Protein AF-X0XHZ5-F1 (afdb_monomer_lite)

pLDDT: mean 92.37, std 10.28, range [53.5, 97.94]

Secondary structure (DSSP, 8-state):
--SSSS--HHHHHHHHTS-GGG----SS---TT-S-HHHHHHHHHHHTT-

Sequence (50 aa):
MSSGHGGNLRELAARAGRPVGDILDFSANINPLGPPQWLRALMNSKLEAV

Structure (mmCIF, N/CA/C/O backbone):
data_AF-X0XHZ5-F1
#
_entry.id   AF-X0XHZ5-F1
#
loop_
_atom_site.group_PDB
_atom_site.id
_atom_site.type_symbol
_atom_site.label_atom_id
_atom_site.label_alt_id
_atom_site.label_comp_id
_atom_site.label_asym_id
_atom_site.label_entity_id
_atom_site.label_seq_id
_atom_site.pdbx_PDB_ins_code
_atom_site.Cartn_x
_atom_site.Cartn_y
_atom_site.Cartn_z
_atom_site.occupancy
_atom_site.B_iso_or_equiv
_atom_site.auth_seq_id
_atom_site.auth_comp_id
_atom_site.auth_asym_id
_atom_site.auth_atom_id
_atom_site.pdbx_PDB_model_num
ATOM 1 N N . MET A 1 1 ? 5.577 13.115 -9.834 1.00 53.50 1 MET A N 1
ATOM 2 C CA . MET A 1 1 ? 6.110 12.721 -8.512 1.00 53.50 1 MET A CA 1
ATOM 3 C C . MET A 1 1 ? 7.467 12.104 -8.785 1.00 53.50 1 MET A C 1
ATOM 5 O O . MET A 1 1 ? 7.518 11.232 -9.639 1.00 53.50 1 MET A O 1
ATOM 9 N N . SER A 1 2 ? 8.558 12.620 -8.216 1.00 54.75 2 SER A N 1
ATOM 10 C CA . SER A 1 2 ? 9.870 11.991 -8.408 1.00 54.75 2 SER A CA 1
ATOM 11 C C . SER A 1 2 ? 9.873 10.627 -7.716 1.00 54.75 2 SER A C 1
ATOM 13 O O . SER A 1 2 ? 9.329 10.481 -6.620 1.00 54.75 2 SER A O 1
ATOM 15 N N . SER A 1 3 ? 10.469 9.624 -8.353 1.00 64.25 3 SER A N 1
ATOM 16 C CA . SER A 1 3 ? 10.566 8.243 -7.870 1.00 64.25 3 SER A CA 1
ATOM 17 C C . SER A 1 3 ? 11.596 8.092 -6.736 1.00 64.25 3 SER A C 1
ATOM 19 O O . SER A 1 3 ? 12.461 7.224 -6.784 1.00 64.25 3 SER A O 1
ATOM 21 N N . GLY A 1 4 ? 11.560 8.979 -5.736 1.00 84.50 4 GLY A N 1
ATOM 22 C CA . GLY A 1 4 ? 12.438 8.924 -4.560 1.00 84.50 4 GLY A CA 1
ATOM 23 C C . GLY A 1 4 ? 12.014 7.883 -3.516 1.00 84.50 4 GLY A C 1
ATOM 24 O O . GLY A 1 4 ? 12.728 7.682 -2.542 1.00 84.50 4 GLY A O 1
ATOM 25 N N . HIS A 1 5 ? 10.859 7.239 -3.710 1.00 89.44 5 HIS A N 1
ATOM 26 C CA . HIS A 1 5 ? 10.279 6.223 -2.830 1.00 89.44 5 HIS A CA 1
ATOM 27 C C . HIS A 1 5 ? 9.574 5.147 -3.670 1.00 89.44 5 HIS A C 1
ATOM 29 O O . HIS A 1 5 ? 9.173 5.411 -4.808 1.00 89.44 5 HIS A O 1
ATOM 35 N N . GLY A 1 6 ? 9.402 3.949 -3.106 1.00 92.75 6 GLY A N 1
ATOM 36 C CA . GLY A 1 6 ? 8.583 2.895 -3.710 1.00 92.75 6 GLY A CA 1
ATOM 37 C C . GLY A 1 6 ? 7.073 3.141 -3.578 1.00 92.75 6 GLY A C 1
ATOM 38 O O . GLY A 1 6 ? 6.635 4.135 -2.998 1.00 92.75 6 GLY A O 1
ATOM 39 N N . GLY A 1 7 ? 6.271 2.239 -4.145 1.00 94.25 7 GLY A N 1
ATOM 40 C CA . GLY A 1 7 ? 4.803 2.289 -4.128 1.00 94.25 7 GLY A CA 1
ATOM 41 C C . GLY A 1 7 ? 4.160 3.024 -5.309 1.00 94.25 7 GLY A C 1
ATOM 42 O O . GLY A 1 7 ? 2.935 3.138 -5.379 1.00 94.25 7 GLY A O 1
ATOM 43 N N . ASN A 1 8 ? 4.947 3.532 -6.269 1.00 95.38 8 ASN A N 1
ATOM 44 C CA . ASN A 1 8 ? 4.402 4.206 -7.451 1.00 95.38 8 ASN A CA 1
ATOM 45 C C . ASN A 1 8 ? 3.980 3.216 -8.551 1.00 95.38 8 ASN A C 1
ATOM 47 O O . ASN A 1 8 ? 4.550 3.174 -9.644 1.00 95.38 8 ASN A O 1
ATOM 51 N N . LEU A 1 9 ? 2.936 2.435 -8.270 1.00 94.75 9 LEU A N 1
ATOM 52 C CA . LEU A 1 9 ? 2.418 1.429 -9.197 1.00 94.75 9 LEU A CA 1
ATOM 53 C C . LEU A 1 9 ? 1.934 2.005 -10.530 1.00 94.75 9 LEU A C 1
ATOM 55 O O . LEU A 1 9 ? 2.035 1.331 -11.549 1.00 94.75 9 LEU A O 1
ATOM 59 N N . ARG A 1 10 ? 1.440 3.250 -10.555 1.00 94.94 10 ARG A N 1
ATOM 60 C CA . ARG A 1 10 ? 0.987 3.894 -11.801 1.00 94.94 10 ARG A CA 1
ATOM 61 C C . ARG A 1 10 ? 2.148 4.140 -12.759 1.00 94.94 10 ARG A C 1
ATOM 63 O O . ARG A 1 10 ? 2.031 3.860 -13.947 1.00 94.94 10 ARG A O 1
ATOM 70 N N . GLU A 1 11 ? 3.264 4.647 -12.242 1.00 93.69 11 GLU A N 1
ATOM 71 C CA . GLU A 1 11 ? 4.474 4.858 -13.038 1.00 93.69 11 GLU A CA 1
ATOM 72 C C . GLU A 1 11 ? 5.087 3.525 -13.480 1.00 93.69 11 GLU A C 1
ATOM 74 O O . GLU A 1 11 ? 5.446 3.376 -14.648 1.00 93.69 11 GLU A O 1
ATOM 79 N N . LEU A 1 12 ? 5.155 2.538 -12.578 1.00 93.38 12 LEU A N 1
ATOM 80 C CA . LEU A 1 12 ? 5.665 1.205 -12.904 1.00 93.38 12 LEU A CA 1
ATOM 81 C C . LEU A 1 12 ? 4.823 0.525 -13.993 1.00 93.38 12 LEU A C 1
ATOM 83 O O . LEU A 1 12 ? 5.382 0.014 -14.958 1.00 93.38 12 LEU A O 1
ATOM 87 N N . ALA A 1 13 ? 3.494 0.582 -13.887 1.00 96.38 13 ALA A N 1
ATOM 88 C CA . ALA A 1 13 ? 2.559 0.063 -14.884 1.00 96.38 13 ALA A CA 1
ATOM 89 C C . ALA A 1 13 ? 2.743 0.713 -16.257 1.00 96.38 13 ALA A C 1
ATOM 91 O O . ALA A 1 13 ? 2.858 0.010 -17.264 1.00 96.38 13 ALA A O 1
ATOM 92 N N . ALA A 1 14 ? 2.842 2.046 -16.294 1.00 95.69 14 ALA A N 1
ATOM 93 C CA . ALA A 1 14 ? 3.072 2.789 -17.528 1.00 95.69 14 ALA A CA 1
ATOM 94 C C . ALA A 1 14 ? 4.406 2.404 -18.189 1.00 95.69 14 ALA A C 1
ATOM 96 O O . ALA A 1 14 ? 4.458 2.210 -19.401 1.00 95.69 14 ALA A O 1
ATOM 97 N N . ARG A 1 15 ? 5.473 2.235 -17.397 1.00 94.00 15 ARG A N 1
ATOM 98 C CA . ARG A 1 15 ? 6.796 1.813 -17.885 1.00 94.00 15 ARG A CA 1
ATOM 99 C C . ARG A 1 15 ? 6.835 0.357 -18.341 1.00 94.00 15 ARG A C 1
ATOM 101 O O . ARG A 1 15 ? 7.520 0.046 -19.308 1.00 94.00 15 ARG A O 1
ATOM 108 N N . ALA A 1 16 ? 6.122 -0.527 -17.648 1.00 94.31 16 ALA A N 1
ATOM 109 C CA . ALA A 1 16 ? 6.079 -1.954 -17.952 1.00 94.31 16 ALA A CA 1
ATOM 110 C C . ALA A 1 16 ? 5.109 -2.304 -19.094 1.00 94.31 16 ALA A C 1
ATOM 112 O O . ALA A 1 16 ? 5.133 -3.435 -19.579 1.00 94.31 16 ALA A O 1
ATOM 113 N N . GLY A 1 17 ? 4.235 -1.374 -19.501 1.00 96.88 17 GLY A N 1
ATOM 114 C CA . GLY A 1 17 ? 3.164 -1.649 -20.462 1.00 96.88 17 GLY A CA 1
ATOM 115 C C . GLY A 1 17 ? 2.154 -2.672 -19.931 1.00 96.88 17 GLY A C 1
ATOM 116 O O . GLY A 1 17 ? 1.677 -3.519 -20.683 1.00 96.88 17 GLY A O 1
ATOM 117 N N . ARG A 1 18 ? 1.873 -2.641 -18.621 1.00 96.75 18 ARG A N 1
ATOM 118 C CA . ARG A 1 18 ? 0.992 -3.598 -17.932 1.00 96.75 18 ARG A CA 1
ATOM 119 C C . ARG A 1 18 ? -0.125 -2.878 -17.176 1.00 96.75 18 ARG A C 1
ATOM 121 O O . ARG A 1 18 ? 0.091 -1.758 -16.715 1.00 96.75 18 ARG A O 1
ATOM 128 N N . PRO A 1 19 ? -1.301 -3.502 -17.001 1.00 97.31 19 PRO A N 1
ATOM 129 C CA . PRO A 1 19 ? -2.300 -3.021 -16.055 1.00 97.31 19 PRO A CA 1
ATOM 130 C C . PRO A 1 19 ? -1.723 -2.915 -14.638 1.00 97.31 19 PRO A C 1
ATOM 132 O O . PRO A 1 19 ? -0.980 -3.785 -14.195 1.00 97.31 19 PRO A O 1
ATOM 135 N N . VAL A 1 20 ? -2.112 -1.873 -13.896 1.00 96.81 20 VAL A N 1
ATOM 136 C CA . VAL A 1 20 ? -1.693 -1.683 -12.492 1.00 96.81 20 VAL A CA 1
ATOM 137 C C . VAL A 1 20 ? -2.069 -2.883 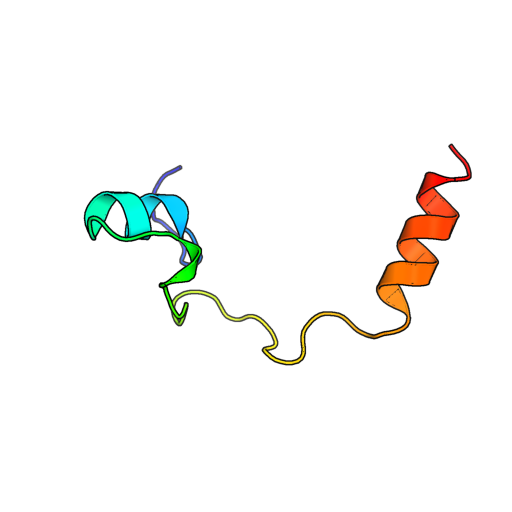-11.618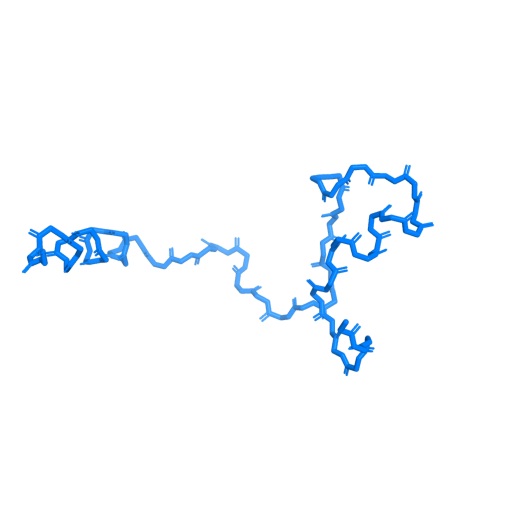 1.00 96.81 20 VAL A C 1
ATOM 139 O O . VAL A 1 20 ? -1.292 -3.268 -10.752 1.00 96.81 20 VAL A O 1
ATOM 142 N N . GLY A 1 21 ? -3.244 -3.477 -11.855 1.00 96.38 21 GLY A N 1
ATOM 143 C CA . GLY A 1 21 ? -3.743 -4.623 -11.089 1.00 96.38 21 GLY A CA 1
ATOM 144 C C . GLY A 1 21 ? -2.936 -5.913 -11.267 1.00 96.38 21 GLY A C 1
ATOM 145 O O . GLY A 1 21 ? -3.053 -6.801 -10.431 1.00 96.38 21 GLY A O 1
ATOM 146 N N . ASP 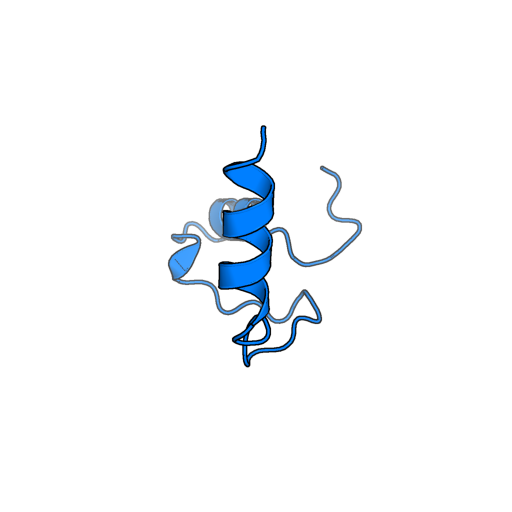A 1 22 ? -2.093 -5.994 -12.299 1.00 97.12 22 ASP A N 1
ATOM 147 C CA . ASP A 1 22 ? -1.254 -7.168 -12.571 1.00 97.12 22 ASP A CA 1
ATOM 148 C C . ASP A 1 22 ? 0.100 -7.097 -11.840 1.00 97.12 22 ASP A C 1
ATOM 150 O O . ASP A 1 22 ? 0.911 -8.020 -11.930 1.00 97.12 22 ASP A O 1
ATOM 154 N N . ILE A 1 23 ? 0.380 -5.994 -11.136 1.00 96.25 23 ILE A N 1
ATOM 155 C CA . ILE A 1 23 ? 1.657 -5.777 -10.459 1.00 96.25 23 ILE A CA 1
ATOM 156 C C . ILE A 1 23 ? 1.569 -6.234 -9.005 1.00 96.25 23 ILE A C 1
ATOM 158 O O . ILE A 1 23 ? 0.823 -5.676 -8.202 1.00 96.25 23 ILE A O 1
ATOM 162 N N . LEU A 1 24 ? 2.423 -7.192 -8.648 1.00 95.44 24 LEU A N 1
ATOM 163 C CA . LEU A 1 24 ? 2.716 -7.528 -7.260 1.00 95.44 24 LEU A CA 1
ATOM 164 C C . LEU A 1 24 ? 3.793 -6.577 -6.713 1.00 95.44 24 LEU A C 1
ATOM 166 O O . LEU A 1 24 ? 4.948 -6.626 -7.140 1.00 95.44 24 LEU A O 1
ATOM 170 N N . ASP A 1 25 ? 3.407 -5.694 -5.791 1.00 95.06 25 ASP A N 1
ATOM 171 C CA . ASP A 1 25 ? 4.273 -4.619 -5.299 1.00 95.06 25 ASP A CA 1
ATOM 172 C C . ASP A 1 25 ? 5.164 -5.052 -4.124 1.00 95.06 25 ASP A C 1
ATOM 174 O O . ASP A 1 25 ? 4.686 -5.237 -3.007 1.00 95.06 25 ASP A O 1
ATOM 178 N N . PHE A 1 26 ? 6.473 -5.151 -4.365 1.00 95.06 26 PHE A N 1
ATOM 179 C CA . PHE A 1 26 ? 7.505 -5.333 -3.330 1.00 95.06 26 PHE A CA 1
ATOM 180 C C . PHE A 1 26 ? 8.293 -4.047 -3.031 1.00 95.06 26 PHE A C 1
ATOM 182 O O . PHE A 1 26 ? 9.277 -4.075 -2.296 1.00 95.06 26 PHE A O 1
ATOM 189 N N . SER A 1 27 ? 7.905 -2.914 -3.620 1.00 94.19 27 SER A N 1
ATOM 190 C CA . SER A 1 27 ? 8.625 -1.647 -3.461 1.00 94.19 27 SER A CA 1
ATOM 191 C C . SER A 1 27 ? 8.158 -0.831 -2.250 1.00 94.19 27 SER A C 1
ATOM 193 O O . SER A 1 27 ? 8.855 0.094 -1.834 1.00 94.19 27 SER A O 1
ATOM 195 N N . ALA A 1 28 ? 7.008 -1.175 -1.662 1.00 94.81 28 ALA A N 1
ATOM 196 C CA . ALA A 1 28 ? 6.448 -0.529 -0.480 1.00 94.81 28 ALA A CA 1
ATOM 197 C C . ALA A 1 28 ? 6.217 -1.529 0.663 1.00 94.81 28 ALA A C 1
ATOM 199 O O . ALA A 1 28 ? 5.730 -2.638 0.462 1.00 94.81 28 ALA A O 1
ATOM 200 N N . ASN A 1 29 ? 6.514 -1.102 1.891 1.00 95.75 29 ASN A N 1
ATOM 201 C CA . ASN A 1 29 ? 6.363 -1.925 3.090 1.00 95.75 29 ASN A CA 1
ATOM 202 C C . ASN A 1 29 ? 4.947 -1.776 3.666 1.00 95.75 29 ASN A C 1
ATOM 204 O O . ASN A 1 29 ? 4.722 -0.964 4.564 1.00 95.75 29 ASN A O 1
ATOM 208 N N . ILE A 1 30 ? 3.990 -2.538 3.135 1.00 95.44 30 ILE A N 1
ATOM 209 C CA . ILE A 1 30 ? 2.588 -2.542 3.580 1.00 95.44 30 ILE A CA 1
ATOM 210 C C . ILE A 1 30 ? 2.242 -3.904 4.186 1.00 95.44 30 ILE A C 1
ATOM 212 O O . ILE A 1 30 ? 2.702 -4.937 3.709 1.00 95.44 30 ILE A O 1
ATOM 216 N N . ASN A 1 31 ? 1.413 -3.919 5.234 1.00 96.56 31 ASN A N 1
ATOM 217 C CA . ASN A 1 31 ? 0.912 -5.168 5.806 1.00 96.56 31 ASN A CA 1
ATOM 218 C C . ASN A 1 31 ? 0.016 -5.901 4.782 1.00 96.56 31 ASN A C 1
ATOM 220 O O . ASN A 1 31 ? -1.050 -5.375 4.442 1.00 96.56 31 ASN A O 1
ATOM 224 N N . PRO A 1 32 ? 0.383 -7.116 4.327 1.00 96.25 32 PRO A N 1
ATOM 225 C CA . PRO A 1 32 ? -0.391 -7.851 3.327 1.00 96.25 32 PRO A CA 1
ATOM 226 C C . PRO A 1 32 ? -1.749 -8.346 3.848 1.00 96.25 32 PRO A C 1
ATOM 228 O O . PRO A 1 32 ? -2.611 -8.695 3.048 1.00 96.25 32 PRO A O 1
ATOM 231 N N . LEU A 1 33 ? -1.975 -8.345 5.168 1.00 97.31 33 LEU A N 1
ATOM 232 C CA . LEU A 1 33 ? -3.273 -8.679 5.771 1.00 97.31 33 LEU A CA 1
ATOM 233 C C . LEU A 1 33 ? -4.318 -7.565 5.596 1.00 97.31 33 LEU A C 1
ATOM 235 O O . LEU A 1 33 ? -5.480 -7.742 5.960 1.00 97.31 33 LEU A O 1
ATOM 239 N N . GLY A 1 34 ? -3.915 -6.419 5.044 1.00 95.69 34 GLY A N 1
ATOM 240 C CA . GLY A 1 34 ? -4.778 -5.262 4.876 1.00 95.69 34 GLY A CA 1
ATOM 241 C C . GLY A 1 34 ? -5.053 -4.518 6.190 1.00 95.69 34 GLY A C 1
ATOM 242 O O . GLY A 1 34 ? -4.394 -4.745 7.210 1.00 95.69 34 GLY A O 1
ATOM 243 N N . PRO A 1 35 ? -5.994 -3.560 6.167 1.00 97.25 35 PRO A N 1
ATOM 244 C CA . PRO A 1 35 ? -6.364 -2.798 7.351 1.00 97.25 35 PRO A CA 1
ATOM 245 C C . PRO A 1 35 ? -7.111 -3.661 8.385 1.00 97.25 35 PRO A C 1
ATOM 247 O O . PRO A 1 35 ? -7.840 -4.579 8.005 1.00 97.25 35 PRO A O 1
ATOM 250 N N . PRO A 1 36 ? -7.014 -3.336 9.690 1.00 97.62 36 PRO A N 1
ATOM 251 C CA . PRO A 1 36 ? -7.791 -4.009 10.729 1.00 97.62 36 PRO A CA 1
ATOM 252 C C . PRO A 1 36 ? -9.301 -3.957 10.459 1.00 97.62 36 PRO A C 1
ATOM 254 O O . PRO A 1 36 ? -9.823 -2.929 10.022 1.00 97.62 36 PRO A O 1
ATOM 257 N N . GLN A 1 37 ? -10.023 -5.033 10.793 1.00 96.69 37 GLN A N 1
ATOM 258 C CA . GLN A 1 37 ? -11.455 -5.178 10.487 1.00 96.69 37 GLN A CA 1
ATOM 259 C C . GLN A 1 37 ? -12.322 -4.031 11.039 1.00 96.69 37 GLN A C 1
ATOM 261 O O . GLN A 1 37 ? -13.281 -3.609 10.393 1.00 96.69 37 GLN A O 1
ATOM 266 N N . TRP A 1 38 ? -11.967 -3.489 12.207 1.00 97.62 38 TRP A N 1
ATOM 267 C CA . TRP A 1 38 ? -12.699 -2.394 12.849 1.00 97.62 38 TRP A CA 1
ATOM 268 C C . TRP A 1 38 ? -12.566 -1.048 12.116 1.00 97.62 38 TRP A C 1
ATOM 270 O O . TRP A 1 38 ? -13.435 -0.186 12.261 1.00 97.62 38 TRP A O 1
ATOM 280 N N . LEU A 1 39 ? -11.509 -0.849 11.317 1.00 97.94 39 LEU A N 1
ATOM 281 C CA . LE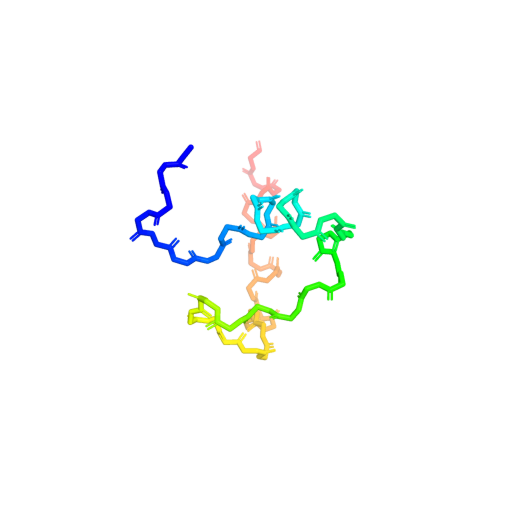U A 1 39 ? -11.170 0.464 10.761 1.00 97.94 39 LEU A CA 1
ATOM 282 C C . LEU A 1 39 ? -12.236 0.971 9.789 1.00 97.94 39 LEU A C 1
ATOM 284 O O . LEU A 1 39 ? -12.603 2.143 9.835 1.00 97.94 39 LEU A O 1
ATOM 288 N N . ARG A 1 40 ? -12.776 0.088 8.942 1.00 96.44 40 ARG A N 1
ATOM 289 C CA . ARG A 1 40 ? -13.781 0.469 7.940 1.00 96.44 40 ARG A CA 1
ATOM 290 C C . ARG A 1 40 ? -15.059 1.004 8.584 1.00 96.44 40 ARG A C 1
ATOM 292 O O . ARG A 1 40 ? -15.551 2.047 8.170 1.00 96.44 40 ARG A O 1
ATOM 299 N N . ALA A 1 41 ? -15.576 0.309 9.597 1.00 97.06 41 ALA A N 1
ATOM 300 C CA . ALA A 1 41 ? -16.786 0.734 10.299 1.00 97.06 41 ALA A CA 1
ATOM 301 C C . ALA A 1 41 ? -16.576 2.082 11.004 1.00 97.06 41 ALA A C 1
ATOM 303 O O . ALA A 1 41 ? -17.416 2.974 10.895 1.00 97.06 41 ALA A O 1
ATOM 304 N N . LEU A 1 42 ? -15.419 2.260 11.657 1.00 97.50 42 LEU A N 1
ATOM 305 C CA . LEU A 1 42 ? -15.070 3.529 12.289 1.00 97.50 42 LEU A CA 1
ATOM 306 C C . LEU A 1 42 ? -15.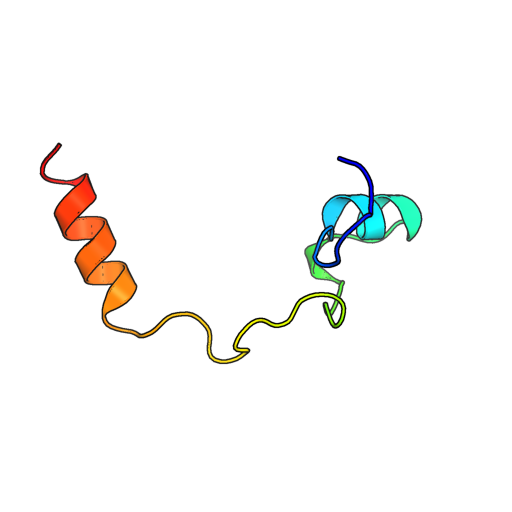012 4.673 11.269 1.00 97.50 42 LEU A C 1
ATOM 308 O O . LEU A 1 42 ? -15.641 5.703 11.494 1.00 97.50 42 LEU A O 1
ATOM 312 N N . MET A 1 43 ? -14.300 4.493 10.151 1.00 97.50 43 MET A N 1
ATOM 313 C CA . MET A 1 43 ? -14.203 5.508 9.095 1.00 97.50 43 MET A CA 1
ATOM 314 C C . MET A 1 43 ? -15.583 5.916 8.571 1.00 97.50 43 MET A C 1
ATOM 316 O O . MET A 1 43 ? -15.870 7.108 8.502 1.00 97.50 43 MET A O 1
ATOM 320 N N . ASN A 1 44 ? -16.450 4.943 8.272 1.00 97.31 44 ASN A N 1
ATOM 321 C CA . ASN A 1 44 ? -17.803 5.215 7.785 1.00 97.31 44 ASN A CA 1
ATOM 322 C C . ASN A 1 44 ? -18.612 6.044 8.796 1.00 97.31 44 ASN A C 1
ATOM 324 O O . ASN A 1 44 ? -19.162 7.075 8.424 1.00 97.31 44 ASN A O 1
ATOM 328 N N . SER A 1 45 ? -18.585 5.676 10.085 1.00 97.12 45 SER A N 1
ATOM 329 C CA . SER A 1 45 ? -19.308 6.422 11.132 1.00 97.12 45 SER A CA 1
ATOM 330 C C . SER A 1 45 ? -18.872 7.886 11.272 1.00 97.12 45 SER A C 1
ATOM 332 O O . SER A 1 45 ? -19.639 8.720 11.744 1.00 97.12 45 SER A O 1
ATOM 334 N N . LYS A 1 46 ? -17.625 8.211 10.903 1.00 97.56 46 LYS A N 1
ATOM 335 C CA . LYS A 1 46 ? -17.101 9.583 10.958 1.00 97.56 46 LYS A CA 1
ATOM 336 C C . LYS A 1 46 ? -17.430 10.387 9.708 1.00 97.56 46 LYS A C 1
ATOM 338 O O . LYS A 1 46 ? -17.553 11.598 9.819 1.00 97.56 46 LYS A O 1
ATOM 343 N N . LEU A 1 47 ? -17.582 9.730 8.559 1.00 96.06 47 LEU A N 1
ATOM 344 C CA . LEU A 1 47 ? -18.012 10.374 7.318 1.00 96.06 47 LEU A CA 1
ATOM 345 C C . LEU A 1 47 ? -19.500 10.738 7.347 1.00 96.06 47 LEU A C 1
ATOM 347 O O . LEU A 1 47 ? -19.857 11.792 6.848 1.00 96.06 47 LEU A O 1
ATOM 351 N N . GLU A 1 48 ? -20.347 9.906 7.956 1.00 93.12 48 GLU A N 1
ATOM 352 C CA . GLU A 1 48 ? -21.795 10.162 8.088 1.00 93.12 48 GLU A CA 1
ATOM 353 C C . GLU A 1 48 ? -22.140 11.277 9.089 1.00 93.12 48 GLU A C 1
ATOM 355 O O . GLU A 1 48 ? -23.261 11.775 9.106 1.00 93.12 48 GLU A O 1
ATOM 360 N N . ALA A 1 49 ? -21.192 11.650 9.951 1.00 81.75 49 ALA A N 1
ATOM 361 C CA . ALA A 1 49 ? -21.363 12.702 10.951 1.00 81.75 49 ALA A CA 1
ATOM 362 C C . ALA A 1 49 ? -21.052 14.116 10.415 1.00 81.75 49 ALA A C 1
ATOM 364 O O . ALA A 1 49 ? -21.078 15.073 11.194 1.00 81.75 49 ALA A O 1
ATOM 365 N N . VAL A 1 50 ? -20.717 14.231 9.126 1.00 64.94 50 VAL A N 1
ATOM 366 C CA . VAL A 1 50 ? -20.428 15.476 8.394 1.00 64.94 50 VAL A CA 1
ATOM 367 C C . VAL A 1 50 ? -21.532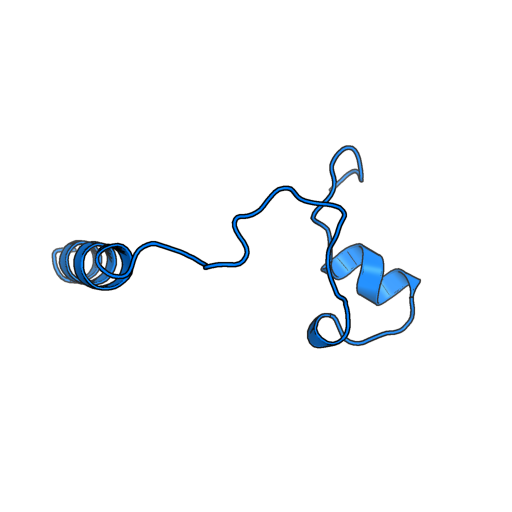 15.713 7.375 1.00 64.94 50 VAL A C 1
ATOM 369 O O . VAL A 1 50 ? -21.971 16.878 7.271 1.00 64.94 50 VAL A O 1
#

Radius of gyration: 15.44 Å; chains: 1; bounding box: 34×24×33 Å

Foldseek 3Di:
DPPPAFDPLVVVCVVVVHDSVVDDGPRDDDDPVDDDPVPVVVVVVVVVVD

Organism: NCBI:txid412755

InterPro domains:
  IPR015422 Pyridoxal phosphate-dependent transferase, small domain [G3DSA:3.90.1150.10] (5-49)